Protein AF-A0A7W8YBN1-F1 (afdb_monomer_lite)

Sequence (146 aa):
METLLWVLVPLLILTLLFFWLQSVRKKNATQMAAAITPERAREASAALTAKQHQEVYKQIAMGQLIPAAQAYHNATKASYKDSIIAVQALSKYPQEFRLEDQLGDFEESYEVPSDLSGLEGLPSNPLDPERRRHDGDSAPEDGSKA

Organism: NCBI:txid732241

Secondary structure (DSSP, 8-state):
-HHHHHHHHHHHHHHHHHHHHHHHHHHHHHHHHHT--HHHHHHHHHTS-HHHHHHHHHHHHTT-HHHHHHHHHHHH---HHHHHHHH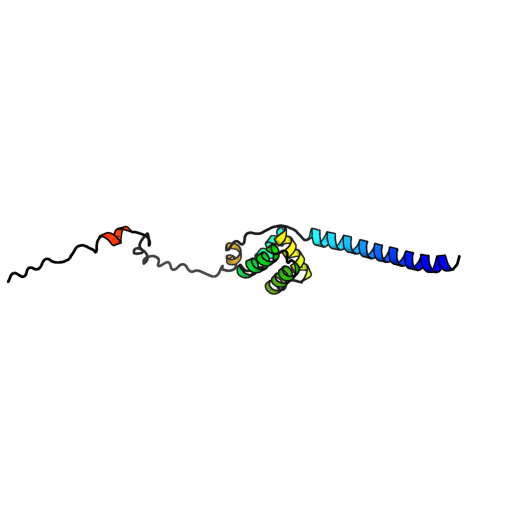HHHHHS-----THHHHTT--S-----S--TT-TTS-S-TT-GGGGGSTT--PPP-----

Radius of gyration: 34.13 Å; chains: 1; bounding box: 103×42×93 Å

Foldseek 3Di:
DVVCCVVVVVVVVVVVVVVVVVVVVVVVVVVLVVLLDLVLLVVLLLLADPVLLVVLVVCLVVVNLQVSLVSSCVSNVDDSSSSSSNSSSCSVHPDDRDVVSVCVVVPPDPPPPPPPVPCPPDPPDPPDPVVVPPPPDDDDDDDDDD

Structure (mmCIF, N/CA/C/O backbone):
data_AF-A0A7W8YBN1-F1
#
_entry.id   AF-A0A7W8YBN1-F1
#
loop_
_atom_site.group_PDB
_atom_site.id
_atom_site.type_symbol
_atom_site.label_atom_id
_atom_site.label_alt_id
_atom_site.label_comp_id
_atom_site.label_asym_id
_atom_site.label_entity_id
_atom_site.label_seq_id
_atom_site.pdbx_PDB_ins_code
_atom_site.Cartn_x
_atom_site.Cartn_y
_atom_site.Cartn_z
_atom_site.occupancy
_atom_site.B_iso_or_equiv
_atom_site.auth_seq_id
_atom_site.auth_comp_id
_atom_site.auth_asym_id
_atom_site.auth_atom_id
_atom_site.pdbx_PDB_model_num
ATOM 1 N N . MET A 1 1 ? 26.011 2.426 -48.750 1.00 61.94 1 MET A N 1
ATOM 2 C CA . MET A 1 1 ? 26.614 2.750 -47.436 1.00 61.94 1 MET A CA 1
ATOM 3 C C . MET A 1 1 ? 25.772 3.771 -46.663 1.00 61.94 1 MET A C 1
ATOM 5 O O . MET A 1 1 ? 25.617 3.602 -45.465 1.00 61.94 1 MET A O 1
ATOM 9 N N . GLU A 1 2 ? 25.162 4.764 -47.322 1.00 73.19 2 GLU A N 1
ATOM 10 C CA . GLU A 1 2 ? 24.363 5.826 -46.671 1.00 73.19 2 GLU A CA 1
ATOM 11 C C . GLU A 1 2 ? 23.037 5.375 -46.029 1.00 73.19 2 GLU A C 1
ATOM 13 O O . GLU A 1 2 ? 22.702 5.797 -44.925 1.00 73.19 2 GLU A O 1
ATOM 18 N N . THR A 1 3 ? 22.295 4.472 -46.678 1.00 83.50 3 THR A N 1
ATOM 19 C CA . THR A 1 3 ? 21.002 3.974 -46.168 1.00 83.50 3 THR A CA 1
ATOM 20 C C . THR A 1 3 ? 21.151 3.113 -44.919 1.00 83.50 3 THR A C 1
ATOM 22 O O . THR A 1 3 ? 20.282 3.121 -44.051 1.00 83.50 3 THR A O 1
ATOM 25 N N . LEU A 1 4 ? 22.280 2.409 -44.792 1.00 78.88 4 LEU A N 1
ATOM 26 C CA . LEU A 1 4 ? 22.586 1.614 -43.609 1.00 78.88 4 LEU A CA 1
ATOM 27 C C . LEU A 1 4 ? 22.765 2.522 -42.384 1.00 78.88 4 LEU A C 1
ATOM 29 O O . LEU A 1 4 ? 22.261 2.206 -41.315 1.00 78.88 4 LEU A O 1
ATOM 33 N N . LEU A 1 5 ? 23.416 3.678 -42.550 1.00 82.56 5 LEU A N 1
ATOM 34 C CA . LEU A 1 5 ? 23.687 4.624 -41.466 1.00 82.56 5 LEU A CA 1
ATOM 35 C C . LEU A 1 5 ? 22.398 5.297 -40.966 1.00 82.56 5 LEU A C 1
ATOM 37 O O . LEU A 1 5 ? 22.168 5.360 -39.760 1.00 82.56 5 LEU A O 1
ATOM 41 N N . TRP A 1 6 ? 21.511 5.706 -41.877 1.00 86.75 6 TRP A N 1
ATOM 42 C CA . TRP A 1 6 ? 20.220 6.316 -41.532 1.00 86.75 6 TRP A CA 1
ATOM 43 C C . TRP A 1 6 ? 19.257 5.385 -40.789 1.00 86.75 6 TRP A C 1
ATOM 45 O O . TRP A 1 6 ? 18.399 5.877 -40.065 1.00 86.75 6 TRP A O 1
ATOM 55 N N . VAL A 1 7 ? 19.395 4.064 -40.931 1.00 87.75 7 VAL A N 1
ATOM 56 C CA . VAL A 1 7 ? 18.596 3.079 -40.179 1.00 87.75 7 VAL A CA 1
ATOM 57 C C . VAL A 1 7 ? 19.310 2.648 -38.896 1.00 87.75 7 VAL A C 1
ATOM 59 O O . VAL A 1 7 ? 18.670 2.487 -37.856 1.00 87.75 7 VAL A O 1
ATOM 62 N N . LEU A 1 8 ? 20.639 2.510 -38.930 1.00 88.00 8 LEU A N 1
ATOM 63 C CA . LEU A 1 8 ? 21.426 2.075 -37.777 1.00 88.00 8 LEU A CA 1
ATOM 64 C C . LEU A 1 8 ? 21.418 3.117 -36.650 1.00 88.00 8 LEU A C 1
ATOM 66 O O . LEU A 1 8 ? 21.287 2.751 -35.487 1.00 88.00 8 LEU A O 1
ATOM 70 N N . VAL A 1 9 ? 21.513 4.409 -36.979 1.00 90.06 9 VAL A N 1
ATOM 71 C CA . VAL A 1 9 ? 21.522 5.501 -35.990 1.00 90.06 9 VAL A CA 1
ATOM 72 C C . VAL A 1 9 ? 20.230 5.566 -35.159 1.00 90.06 9 VAL A C 1
ATOM 74 O O . VAL A 1 9 ? 20.330 5.504 -33.933 1.00 90.06 9 VAL A O 1
ATOM 77 N N . PRO A 1 10 ? 19.014 5.631 -35.739 1.00 90.62 10 PRO A N 1
ATOM 78 C CA . PRO A 1 10 ? 17.788 5.654 -34.944 1.00 90.62 10 PRO A CA 1
ATOM 79 C C . PRO A 1 10 ? 17.557 4.342 -34.189 1.00 90.62 10 PRO A C 1
ATOM 81 O O . PRO A 1 10 ? 17.060 4.379 -33.065 1.00 90.62 10 PRO A O 1
ATOM 84 N N . LEU A 1 11 ? 17.966 3.193 -34.744 1.00 90.50 11 LEU A N 1
ATOM 85 C CA . LEU A 1 11 ? 17.895 1.904 -34.050 1.00 90.50 11 LEU A CA 1
ATOM 86 C C . LEU A 1 11 ? 18.792 1.888 -32.798 1.00 90.50 11 LEU A C 1
ATOM 88 O O . LEU A 1 11 ? 18.389 1.417 -31.732 1.00 90.50 11 LEU A O 1
ATOM 92 N N . LEU A 1 12 ? 19.997 2.446 -32.901 1.00 91.00 12 LEU A N 1
ATOM 93 C CA . LEU A 1 12 ? 20.942 2.544 -31.790 1.00 91.00 12 LEU A CA 1
ATOM 94 C C . LEU A 1 12 ? 20.422 3.520 -30.719 1.00 91.00 12 LEU A C 1
ATOM 96 O O . LEU A 1 12 ? 20.442 3.207 -29.531 1.00 91.00 12 LEU A O 1
ATOM 100 N N . ILE A 1 13 ? 19.846 4.653 -31.129 1.00 90.75 13 ILE A N 1
ATOM 101 C CA . ILE A 1 13 ? 19.214 5.609 -30.207 1.00 90.75 13 ILE A CA 1
ATOM 102 C C . ILE A 1 13 ? 18.023 4.964 -29.482 1.00 90.75 13 ILE A C 1
ATOM 104 O O . ILE A 1 13 ? 17.915 5.089 -28.265 1.00 90.75 13 ILE A O 1
ATOM 108 N N . LEU A 1 14 ? 17.159 4.231 -30.191 1.00 90.31 14 LEU A N 1
ATOM 109 C CA . LEU A 1 14 ? 16.007 3.540 -29.602 1.00 90.31 14 LEU A CA 1
ATOM 110 C C . LEU A 1 14 ? 16.422 2.484 -28.577 1.00 90.31 14 LEU A C 1
ATOM 112 O O . LEU A 1 14 ? 15.827 2.407 -27.503 1.00 90.31 14 LEU A O 1
ATOM 116 N N . THR A 1 15 ? 17.447 1.686 -28.878 1.00 89.38 15 THR A N 1
ATOM 117 C CA . THR A 1 15 ? 17.931 0.655 -27.947 1.00 89.38 15 THR A CA 1
ATOM 118 C C . THR A 1 15 ? 18.596 1.269 -26.716 1.00 89.38 15 THR A C 1
ATOM 120 O O . THR A 1 15 ? 18.323 0.816 -25.603 1.00 89.38 15 THR A O 1
ATOM 123 N N . LEU A 1 16 ? 19.374 2.347 -26.873 1.00 87.19 16 LEU A N 1
ATOM 124 C CA . LEU A 1 16 ? 19.919 3.117 -25.749 1.00 87.19 16 LEU A CA 1
ATOM 125 C C . LEU A 1 16 ? 18.812 3.723 -24.880 1.00 87.19 16 LEU A C 1
ATOM 127 O O . LEU A 1 16 ? 18.858 3.598 -23.656 1.00 87.19 16 LEU A O 1
ATOM 131 N N . LEU A 1 17 ? 17.795 4.329 -25.496 1.00 85.88 17 LEU A N 1
ATOM 132 C CA . LEU A 1 17 ? 16.667 4.927 -24.782 1.00 85.88 17 LEU A CA 1
ATOM 133 C C . LEU A 1 17 ? 15.876 3.863 -24.007 1.00 85.88 17 LEU A C 1
ATOM 135 O O . LEU A 1 17 ? 15.543 4.048 -22.835 1.00 85.88 17 LEU A O 1
ATOM 139 N N . PHE A 1 18 ? 15.621 2.719 -24.644 1.00 85.19 18 PHE A N 1
ATOM 140 C CA . PHE A 1 18 ? 14.924 1.592 -24.037 1.00 85.19 18 PHE A CA 1
ATOM 141 C C . PHE A 1 18 ? 15.714 1.004 -22.863 1.00 85.19 18 PHE A C 1
ATOM 143 O O . PHE A 1 18 ? 15.148 0.748 -21.797 1.00 85.19 18 PHE A O 1
ATOM 150 N N . PHE A 1 19 ? 17.030 0.844 -23.022 1.00 84.38 19 PHE A N 1
ATOM 151 C CA . PHE A 1 19 ? 17.914 0.351 -21.969 1.00 84.38 19 PHE A CA 1
ATOM 152 C C . PHE A 1 19 ? 17.996 1.326 -20.787 1.00 84.38 19 PHE A C 1
ATOM 154 O O . PHE A 1 19 ? 17.964 0.904 -19.628 1.00 84.38 19 PHE A O 1
ATOM 161 N N . TRP A 1 20 ? 18.016 2.634 -21.057 1.00 79.12 20 TRP A N 1
ATOM 162 C CA . TRP A 1 20 ? 17.993 3.661 -20.019 1.00 79.12 20 TRP A CA 1
ATOM 163 C C . TRP A 1 20 ? 16.673 3.640 -19.230 1.00 79.12 20 TRP A C 1
ATOM 165 O O . TRP A 1 20 ? 16.699 3.569 -17.999 1.00 79.12 20 TRP A O 1
ATOM 175 N N . LEU A 1 21 ? 15.522 3.557 -19.911 1.00 75.19 21 LEU A N 1
ATOM 176 C CA . LEU A 1 21 ? 14.208 3.392 -19.270 1.00 75.19 21 LEU A CA 1
ATOM 177 C C . LEU A 1 21 ? 14.128 2.116 -18.416 1.00 75.19 21 LEU A C 1
ATOM 179 O O . LEU A 1 21 ? 13.642 2.150 -17.284 1.00 75.19 21 LEU A O 1
ATOM 183 N N . GLN A 1 22 ? 14.613 0.987 -18.938 1.00 70.25 22 GLN A N 1
ATOM 184 C CA . GLN A 1 22 ? 14.668 -0.289 -18.215 1.00 70.25 22 GLN A CA 1
ATOM 185 C C . GLN A 1 22 ? 15.511 -0.178 -16.936 1.00 70.25 22 GLN A C 1
ATOM 187 O O . GLN A 1 22 ? 15.118 -0.686 -15.883 1.00 70.25 22 GLN A O 1
ATOM 192 N N . SER A 1 23 ? 16.645 0.519 -17.006 1.00 64.25 23 SER A N 1
ATOM 193 C CA . SER A 1 23 ? 17.562 0.689 -15.877 1.00 64.25 23 SER A CA 1
ATOM 194 C C . SER A 1 23 ? 16.974 1.577 -14.770 1.00 64.25 23 SER A C 1
ATOM 196 O O . SER A 1 23 ? 17.089 1.253 -13.586 1.00 64.25 23 SER A O 1
ATOM 198 N N . VAL A 1 24 ? 16.250 2.643 -15.130 1.00 64.00 24 VAL A N 1
ATOM 199 C CA . VAL A 1 24 ? 15.542 3.505 -14.162 1.00 64.00 24 VAL A CA 1
ATOM 200 C C . VAL A 1 24 ? 14.399 2.750 -13.471 1.00 64.00 24 VAL A C 1
ATOM 202 O O . VAL A 1 24 ? 14.236 2.845 -12.253 1.00 64.00 24 VAL A O 1
ATOM 205 N N . ARG A 1 25 ? 13.638 1.933 -14.214 1.00 60.44 25 ARG A N 1
ATOM 206 C CA . ARG A 1 25 ? 12.534 1.135 -13.650 1.00 60.44 25 ARG A CA 1
ATOM 207 C C . ARG A 1 25 ? 13.012 0.121 -12.613 1.00 60.44 25 ARG A C 1
ATOM 209 O O . ARG A 1 25 ? 12.356 -0.025 -11.586 1.00 60.44 25 ARG A O 1
ATOM 216 N N . LYS A 1 26 ? 14.153 -0.539 -12.845 1.00 56.81 26 LYS A N 1
ATOM 217 C CA . LYS A 1 26 ? 14.720 -1.508 -11.893 1.00 56.81 26 LYS A CA 1
ATOM 218 C C . LYS A 1 26 ? 15.065 -0.849 -10.559 1.00 56.81 26 LYS A C 1
ATOM 220 O O . LYS A 1 26 ? 14.641 -1.346 -9.528 1.00 56.81 26 LYS A O 1
ATOM 225 N N . LYS A 1 27 ? 15.738 0.306 -10.572 1.00 55.66 27 LYS A N 1
ATOM 226 C CA . LYS A 1 27 ? 16.123 1.023 -9.341 1.00 55.66 27 LYS A CA 1
ATOM 227 C C . LYS A 1 27 ? 14.914 1.488 -8.523 1.00 55.66 27 LYS A C 1
ATOM 229 O O . LYS A 1 27 ? 14.929 1.379 -7.301 1.00 55.66 27 LYS A O 1
ATOM 234 N N . ASN A 1 28 ? 13.858 1.964 -9.184 1.00 58.09 28 ASN A N 1
ATOM 235 C CA . ASN A 1 28 ? 12.633 2.371 -8.492 1.00 58.09 28 ASN A CA 1
ATOM 236 C C . ASN A 1 28 ? 11.853 1.170 -7.950 1.00 58.09 28 ASN A C 1
ATOM 238 O O . ASN A 1 28 ? 11.369 1.228 -6.825 1.00 58.09 28 ASN A O 1
ATOM 242 N N . ALA A 1 29 ? 11.773 0.069 -8.702 1.00 58.53 29 ALA A N 1
ATOM 243 C CA . ALA A 1 29 ? 11.115 -1.150 -8.240 1.00 58.53 29 ALA A CA 1
ATOM 244 C C . ALA A 1 29 ? 11.800 -1.736 -6.996 1.00 58.53 29 ALA A C 1
ATOM 246 O O . ALA A 1 29 ? 11.109 -2.141 -6.066 1.00 58.53 29 ALA A O 1
ATOM 247 N N . THR A 1 30 ? 13.138 -1.720 -6.932 1.00 60.75 30 THR A N 1
ATOM 248 C CA . THR A 1 30 ? 13.872 -2.193 -5.748 1.00 60.75 30 THR A CA 1
ATOM 249 C C . THR A 1 30 ? 13.624 -1.310 -4.529 1.00 60.75 30 THR A C 1
ATOM 251 O O . THR A 1 30 ? 13.467 -1.833 -3.433 1.00 60.75 30 THR A O 1
ATOM 254 N N . GLN A 1 31 ? 13.535 0.013 -4.703 1.00 59.19 31 GLN A N 1
ATOM 255 C CA . GLN A 1 31 ? 13.218 0.929 -3.601 1.00 59.19 31 GLN A CA 1
ATOM 256 C C . GLN A 1 31 ? 11.780 0.762 -3.101 1.00 59.19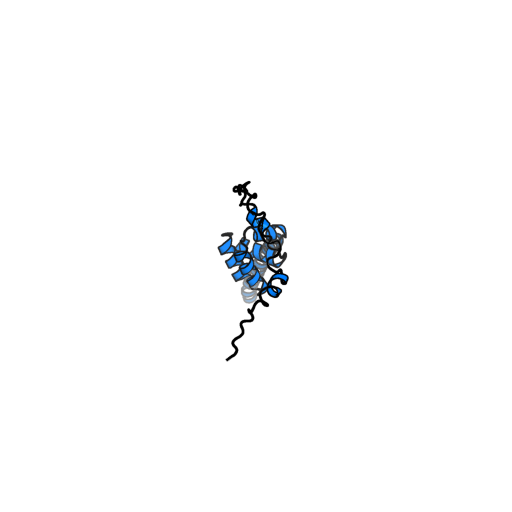 31 GLN A C 1
ATOM 258 O O . GLN A 1 31 ? 11.554 0.748 -1.895 1.00 59.19 31 GLN A O 1
ATOM 263 N N . MET A 1 32 ? 10.815 0.567 -4.007 1.00 56.53 32 MET A N 1
ATOM 264 C CA . MET A 1 32 ? 9.435 0.284 -3.605 1.00 56.53 32 MET A CA 1
ATOM 265 C C . MET A 1 32 ? 9.323 -1.078 -2.917 1.00 56.53 32 MET A C 1
ATOM 267 O O . MET A 1 32 ? 8.667 -1.166 -1.891 1.00 56.53 32 MET A O 1
ATOM 271 N N . ALA A 1 33 ? 10.018 -2.110 -3.407 1.00 60.22 33 ALA A N 1
ATOM 272 C CA . ALA A 1 33 ? 10.045 -3.428 -2.775 1.00 60.22 33 ALA A CA 1
ATOM 273 C C . ALA A 1 33 ? 10.746 -3.425 -1.406 1.00 60.22 33 ALA A C 1
ATOM 275 O O . ALA A 1 33 ? 10.315 -4.136 -0.502 1.00 60.22 33 ALA A O 1
ATOM 276 N N . ALA A 1 34 ? 11.793 -2.612 -1.237 1.00 63.09 34 ALA A N 1
ATOM 277 C CA . ALA A 1 34 ? 12.483 -2.437 0.040 1.00 63.09 34 ALA A CA 1
ATOM 278 C C . ALA A 1 34 ? 11.619 -1.713 1.086 1.00 63.09 34 ALA A C 1
ATOM 280 O O . ALA A 1 34 ? 11.798 -1.936 2.279 1.00 63.09 34 ALA A O 1
ATOM 281 N N . ALA A 1 35 ? 10.665 -0.884 0.653 1.00 68.38 35 ALA A N 1
ATOM 282 C CA . ALA A 1 35 ? 9.721 -0.205 1.538 1.00 68.38 35 ALA A CA 1
ATOM 283 C C . ALA A 1 35 ? 8.562 -1.107 2.015 1.00 68.38 35 ALA A C 1
ATOM 285 O O . ALA A 1 35 ? 7.812 -0.714 2.905 1.00 68.38 35 ALA A O 1
ATOM 286 N N . ILE A 1 36 ? 8.409 -2.314 1.453 1.00 75.56 36 ILE A N 1
ATOM 287 C CA . ILE A 1 36 ? 7.404 -3.305 1.872 1.00 75.56 36 ILE A CA 1
ATOM 288 C C . ILE A 1 36 ? 7.968 -4.087 3.061 1.00 75.56 36 ILE A C 1
ATOM 290 O O . ILE A 1 36 ? 8.482 -5.200 2.914 1.00 75.56 36 ILE A O 1
ATOM 294 N N . THR A 1 37 ? 7.901 -3.483 4.243 1.00 80.12 37 THR A N 1
ATOM 295 C CA . THR A 1 37 ? 8.381 -4.074 5.497 1.00 80.12 37 THR A CA 1
ATOM 296 C C . THR A 1 37 ? 7.211 -4.452 6.413 1.00 80.12 37 THR A C 1
ATOM 298 O O . THR A 1 37 ? 6.121 -3.889 6.283 1.00 80.12 37 THR A O 1
ATOM 301 N N . PRO A 1 38 ? 7.405 -5.396 7.354 1.00 78.88 38 PRO A N 1
ATOM 302 C CA . PRO A 1 38 ? 6.381 -5.731 8.343 1.00 78.88 38 PRO A CA 1
ATOM 303 C C . PRO A 1 38 ? 6.013 -4.539 9.238 1.00 78.88 38 PRO A C 1
ATOM 305 O O . PRO A 1 38 ? 4.843 -4.375 9.563 1.00 78.88 38 PRO A O 1
ATOM 308 N N . GLU A 1 39 ? 6.966 -3.661 9.572 1.00 80.31 39 GLU A N 1
ATOM 309 C CA . GLU A 1 39 ? 6.665 -2.443 10.345 1.00 80.31 39 GLU A CA 1
ATOM 310 C C . GLU A 1 39 ? 5.738 -1.500 9.576 1.00 80.31 39 GLU A C 1
ATOM 312 O O . GLU A 1 39 ? 4.775 -0.987 10.135 1.00 80.31 39 GLU A O 1
ATOM 317 N N . ARG A 1 40 ? 5.929 -1.365 8.257 1.00 82.88 40 ARG A N 1
ATOM 318 C CA . ARG A 1 40 ? 5.000 -0.597 7.420 1.00 82.88 40 ARG A CA 1
ATOM 319 C C . ARG A 1 40 ? 3.605 -1.202 7.362 1.00 82.88 40 ARG A C 1
ATOM 321 O O . ARG A 1 40 ? 2.645 -0.451 7.243 1.00 82.88 40 ARG A O 1
ATOM 328 N N . ALA A 1 41 ? 3.475 -2.524 7.450 1.00 84.44 41 ALA A N 1
ATOM 329 C CA . ALA A 1 41 ? 2.166 -3.163 7.537 1.00 84.44 41 ALA A CA 1
ATOM 330 C C . ALA A 1 41 ? 1.467 -2.839 8.869 1.00 84.44 41 ALA A C 1
ATOM 332 O O . ALA A 1 41 ? 0.272 -2.566 8.857 1.00 84.44 41 ALA A O 1
ATOM 333 N N . ARG A 1 42 ? 2.209 -2.800 9.984 1.00 82.38 42 ARG A N 1
ATOM 334 C CA . ARG A 1 42 ? 1.681 -2.430 11.310 1.00 82.38 42 ARG A CA 1
ATOM 335 C C . ARG A 1 42 ? 1.282 -0.962 11.402 1.00 82.38 42 ARG A C 1
ATOM 337 O O . ARG A 1 42 ? 0.183 -0.653 11.844 1.00 82.38 42 ARG A O 1
ATOM 344 N N . GLU A 1 43 ? 2.146 -0.058 10.943 1.00 83.56 43 GLU A N 1
ATOM 345 C CA . GLU A 1 43 ? 1.829 1.374 10.866 1.00 83.56 43 GLU A CA 1
ATOM 346 C C . GLU A 1 43 ? 0.580 1.608 10.005 1.00 83.56 43 GLU A C 1
ATOM 348 O O . GLU A 1 43 ? -0.300 2.391 10.360 1.00 83.56 43 GLU A O 1
ATOM 353 N N . ALA A 1 44 ? 0.475 0.884 8.886 1.00 84.06 44 ALA A N 1
ATOM 354 C CA . ALA A 1 44 ? -0.670 0.979 7.997 1.00 84.06 44 ALA A CA 1
ATOM 355 C C . ALA A 1 44 ? -1.957 0.410 8.604 1.00 84.06 44 ALA A C 1
ATOM 357 O O . ALA A 1 44 ? -3.021 0.989 8.394 1.00 84.06 44 ALA A O 1
ATOM 358 N N . SER A 1 45 ? -1.893 -0.700 9.346 1.00 83.50 45 SER A N 1
ATOM 359 C CA . SER A 1 45 ? -3.069 -1.248 10.029 1.00 83.50 45 SER A CA 1
ATOM 360 C C . SER A 1 45 ? -3.527 -0.349 11.176 1.00 83.50 45 SER A C 1
ATOM 362 O O . SER A 1 45 ? -4.727 -0.153 11.327 1.00 83.50 45 SER A O 1
ATOM 364 N N . ALA A 1 46 ? -2.593 0.248 11.925 1.00 84.19 46 ALA A N 1
ATOM 365 C CA . ALA A 1 46 ? -2.892 1.175 13.018 1.00 84.19 46 ALA A CA 1
ATOM 366 C C . ALA A 1 46 ? -3.554 2.476 12.528 1.00 84.19 46 ALA A C 1
ATOM 368 O O . ALA A 1 46 ? -4.407 3.040 13.205 1.00 84.19 46 ALA A O 1
ATOM 369 N N . ALA A 1 47 ? -3.211 2.936 11.321 1.00 83.38 47 ALA A N 1
ATOM 370 C CA . ALA A 1 47 ? -3.830 4.113 10.711 1.00 83.38 47 ALA A CA 1
ATOM 371 C C . ALA A 1 47 ? -5.279 3.882 10.226 1.00 83.38 47 ALA A C 1
ATOM 373 O O . ALA A 1 47 ? -5.934 4.826 9.778 1.00 83.38 47 ALA A O 1
ATOM 374 N N . LEU A 1 48 ? -5.781 2.642 10.261 1.00 83.81 48 LEU A N 1
ATOM 375 C CA . LEU A 1 48 ? -7.111 2.275 9.780 1.00 83.81 48 LEU A CA 1
ATOM 376 C C . LEU A 1 48 ? -8.050 1.958 10.948 1.00 83.81 48 LEU A C 1
ATOM 378 O O . LEU A 1 48 ? -7.715 1.223 11.869 1.00 83.81 48 LEU A O 1
ATOM 382 N N . THR A 1 49 ? -9.292 2.428 10.862 1.00 85.50 49 THR A N 1
ATOM 383 C CA . THR A 1 49 ? -10.375 1.970 11.752 1.00 85.50 49 THR A CA 1
ATOM 384 C C . THR A 1 49 ? -10.856 0.566 11.364 1.00 85.50 49 THR A C 1
ATOM 386 O O . THR A 1 49 ? -10.714 0.163 10.209 1.00 85.50 49 THR A O 1
ATOM 389 N N . ALA A 1 50 ? -11.527 -0.155 12.271 1.00 82.00 50 ALA A N 1
ATOM 390 C CA . ALA A 1 50 ? -12.045 -1.512 12.025 1.00 82.00 50 ALA A CA 1
ATOM 391 C C . ALA A 1 50 ? -12.830 -1.653 10.701 1.00 82.00 50 ALA A C 1
ATOM 393 O O . ALA A 1 50 ? -12.619 -2.584 9.920 1.00 82.00 50 ALA A O 1
ATOM 394 N N . LYS A 1 51 ? -13.705 -0.683 10.403 1.00 84.62 51 LYS A N 1
ATOM 395 C CA . LYS A 1 51 ? -14.511 -0.667 9.172 1.00 84.62 51 LYS A CA 1
ATOM 396 C C . LYS A 1 51 ? -13.657 -0.443 7.920 1.00 84.62 51 LYS A C 1
ATOM 398 O O . LYS A 1 51 ? -13.906 -1.057 6.885 1.00 84.62 51 LYS A O 1
ATOM 403 N N . GLN A 1 52 ? -12.655 0.431 8.003 1.00 87.00 52 GLN A N 1
ATOM 404 C CA . GLN A 1 52 ? -11.733 0.697 6.896 1.00 87.00 52 GLN A CA 1
ATOM 405 C C . GLN A 1 52 ? -10.792 -0.490 6.666 1.00 87.00 52 GLN A C 1
ATOM 407 O O . GLN A 1 52 ? -10.537 -0.850 5.520 1.00 87.00 52 GLN A O 1
ATOM 412 N N . HIS A 1 53 ? -10.346 -1.138 7.742 1.00 86.44 53 HIS A N 1
ATOM 413 C CA . HIS A 1 53 ? -9.539 -2.350 7.694 1.00 86.44 53 HIS A CA 1
ATOM 414 C C . HIS A 1 53 ? -10.274 -3.465 6.941 1.00 86.44 53 HIS A C 1
ATOM 416 O O . HIS A 1 53 ? -9.721 -4.057 6.016 1.00 86.44 53 HIS A O 1
ATOM 422 N N . GLN A 1 54 ? -11.555 -3.690 7.256 1.00 88.38 54 GLN A N 1
ATOM 423 C CA . GLN A 1 54 ? -12.383 -4.680 6.565 1.00 88.38 54 GLN A CA 1
ATOM 424 C C . GLN A 1 54 ? -12.532 -4.381 5.066 1.00 88.38 54 GLN A C 1
ATOM 426 O O . GLN A 1 54 ? -12.401 -5.288 4.243 1.00 88.38 54 GLN A O 1
ATOM 431 N N . GLU A 1 55 ? -12.789 -3.124 4.698 1.0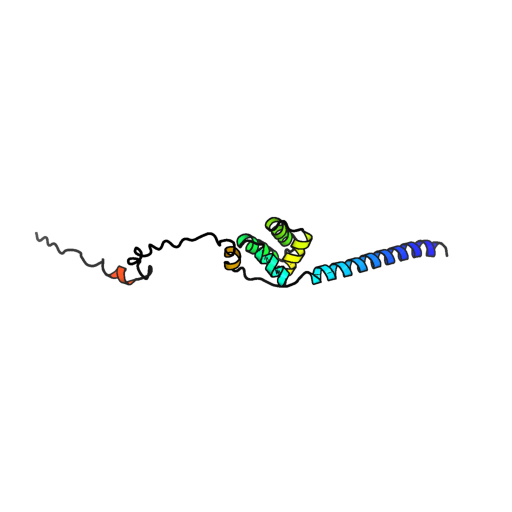0 89.50 55 GLU A N 1
ATOM 432 C CA . GLU A 1 55 ? -12.962 -2.735 3.294 1.00 89.50 55 GLU A CA 1
ATOM 433 C C . GLU A 1 55 ? -11.663 -2.900 2.492 1.00 89.50 55 GLU A C 1
ATOM 435 O O . GLU A 1 55 ? -11.674 -3.474 1.403 1.00 89.50 55 GLU A O 1
ATOM 440 N N . VAL A 1 56 ? -10.525 -2.473 3.049 1.00 88.06 56 VAL A N 1
ATOM 441 C CA . VAL A 1 56 ? -9.211 -2.636 2.408 1.00 88.06 56 VAL A CA 1
ATOM 442 C C . VAL A 1 56 ? -8.874 -4.122 2.241 1.00 88.06 56 VAL A C 1
ATOM 444 O O . VAL A 1 56 ? -8.517 -4.545 1.140 1.00 88.06 56 VAL A O 1
ATOM 447 N N . TYR A 1 57 ? -9.058 -4.945 3.279 1.00 89.62 57 TYR A N 1
ATOM 448 C CA . TYR A 1 57 ? -8.780 -6.384 3.202 1.00 89.62 57 TYR A CA 1
ATOM 449 C C . TYR A 1 57 ? -9.702 -7.128 2.241 1.00 89.62 57 TYR A C 1
ATOM 451 O O . TYR A 1 57 ? -9.245 -8.025 1.532 1.00 89.62 57 TYR A O 1
ATOM 459 N N . LYS A 1 58 ? -10.977 -6.739 2.152 1.00 91.56 58 LYS A N 1
ATOM 460 C CA . LYS A 1 58 ? -11.909 -7.295 1.167 1.00 91.56 58 LYS A CA 1
ATOM 461 C C . LYS A 1 58 ? -11.384 -7.104 -0.256 1.00 91.56 58 LYS A C 1
ATOM 463 O O . LYS A 1 58 ? -11.403 -8.042 -1.049 1.00 91.56 58 LYS A O 1
ATOM 468 N N . GLN A 1 59 ? -10.880 -5.914 -0.573 1.00 90.88 59 GLN A N 1
ATOM 469 C CA . GLN A 1 59 ? -10.352 -5.618 -1.904 1.00 90.88 59 GLN A CA 1
ATOM 470 C C . GLN A 1 59 ? -9.002 -6.300 -2.171 1.00 90.88 59 GLN A C 1
ATOM 472 O O . GLN A 1 59 ? -8.775 -6.792 -3.279 1.00 90.88 59 GLN A O 1
ATOM 477 N N . ILE A 1 60 ? -8.143 -6.417 -1.150 1.00 89.56 60 ILE A N 1
ATOM 478 C CA . ILE A 1 60 ? -6.901 -7.204 -1.224 1.00 89.56 60 ILE A CA 1
ATOM 479 C C . ILE A 1 60 ? -7.211 -8.680 -1.509 1.00 89.56 60 ILE A C 1
ATOM 481 O O . ILE A 1 60 ? -6.598 -9.265 -2.399 1.00 89.56 60 ILE A O 1
ATOM 485 N N . ALA A 1 61 ? -8.195 -9.269 -0.823 1.00 88.38 61 ALA A N 1
ATOM 486 C CA . ALA A 1 61 ? -8.607 -10.659 -1.028 1.00 88.38 61 ALA A CA 1
ATOM 487 C C . ALA A 1 61 ? -9.158 -10.914 -2.444 1.00 88.38 61 ALA A C 1
ATOM 489 O O . ALA A 1 61 ? -8.982 -11.998 -2.994 1.00 88.38 61 ALA A O 1
ATOM 490 N N . MET A 1 62 ? -9.773 -9.902 -3.064 1.00 90.38 62 MET A N 1
ATOM 491 C CA . MET A 1 62 ? -10.218 -9.938 -4.464 1.00 90.38 62 MET A CA 1
ATOM 492 C C . MET A 1 62 ? -9.077 -9.715 -5.476 1.00 90.38 62 MET A C 1
ATOM 494 O O . MET A 1 62 ? -9.323 -9.704 -6.682 1.00 90.38 62 MET A O 1
ATOM 498 N N . GLY A 1 63 ? -7.838 -9.502 -5.016 1.00 86.94 63 GLY A N 1
ATOM 499 C CA . GLY A 1 63 ? -6.674 -9.218 -5.861 1.00 86.94 63 GLY A CA 1
ATOM 500 C C . GLY A 1 63 ? -6.662 -7.807 -6.459 1.00 86.94 63 GLY A C 1
ATOM 501 O O . GLY A 1 63 ? -5.881 -7.521 -7.367 1.00 86.94 63 GLY A O 1
ATOM 502 N N . GLN A 1 64 ? -7.517 -6.905 -5.974 1.00 90.94 64 GLN A N 1
ATOM 503 C CA . GLN A 1 64 ? -7.696 -5.576 -6.547 1.00 90.94 64 GLN A CA 1
ATOM 504 C C . GLN A 1 64 ? -6.849 -4.530 -5.801 1.00 90.94 64 GLN A C 1
ATOM 506 O O . GLN A 1 64 ? -7.347 -3.749 -4.994 1.00 90.94 64 GLN A O 1
ATOM 511 N N . LEU A 1 65 ? -5.545 -4.485 -6.095 1.00 87.19 65 LEU A N 1
ATOM 512 C CA . LEU A 1 65 ? -4.596 -3.600 -5.393 1.00 87.19 65 LEU A CA 1
ATOM 513 C C . LEU A 1 65 ? -4.839 -2.099 -5.628 1.00 87.19 65 LEU A C 1
ATOM 515 O O . LEU A 1 65 ? -4.639 -1.295 -4.724 1.00 87.19 65 LEU A O 1
ATOM 519 N N . ILE A 1 66 ? -5.262 -1.712 -6.834 1.00 90.38 66 ILE A N 1
ATOM 520 C CA . ILE A 1 66 ? -5.524 -0.310 -7.199 1.00 90.38 66 ILE A CA 1
ATOM 521 C C . ILE A 1 66 ? -6.697 0.283 -6.401 1.00 90.38 66 ILE A C 1
ATOM 523 O O . ILE A 1 66 ? -6.506 1.331 -5.775 1.00 90.38 66 ILE A O 1
ATOM 527 N N . PRO A 1 67 ? -7.888 -0.345 -6.375 1.00 90.50 67 PRO A N 1
ATOM 528 C CA . PRO A 1 67 ? -8.986 0.187 -5.583 1.00 90.50 67 PRO A CA 1
ATOM 529 C C . PRO A 1 67 ? -8.716 0.033 -4.076 1.00 90.50 67 PRO A C 1
ATOM 531 O O . PRO A 1 67 ? -9.074 0.938 -3.323 1.00 90.50 67 PRO A O 1
ATOM 534 N N . ALA A 1 68 ? -7.971 -0.992 -3.632 1.00 89.94 68 ALA A N 1
ATOM 535 C CA . ALA A 1 68 ? -7.554 -1.107 -2.232 1.00 89.94 68 ALA A CA 1
ATOM 536 C C . ALA A 1 68 ? -6.653 0.069 -1.812 1.00 89.94 68 ALA A C 1
ATOM 538 O O . ALA A 1 68 ? -6.863 0.673 -0.760 1.00 89.94 68 ALA A O 1
ATOM 539 N N . ALA A 1 69 ? -5.689 0.452 -2.659 1.00 90.19 69 ALA A N 1
ATOM 540 C CA . ALA A 1 69 ? -4.838 1.621 -2.433 1.00 90.19 69 ALA A CA 1
ATOM 541 C C . ALA A 1 69 ? -5.642 2.926 -2.435 1.00 90.19 69 ALA A C 1
ATOM 543 O O . ALA A 1 69 ? -5.346 3.834 -1.663 1.00 90.19 69 ALA A O 1
ATOM 544 N N . GLN A 1 70 ? -6.688 3.023 -3.257 1.00 91.50 70 GLN A N 1
ATOM 545 C CA . GLN A 1 70 ? -7.592 4.171 -3.250 1.00 91.50 70 GLN A CA 1
ATOM 546 C C . GLN A 1 70 ? -8.434 4.233 -1.966 1.00 91.50 70 GLN A C 1
ATOM 548 O O . GLN A 1 70 ? -8.583 5.308 -1.387 1.00 91.50 70 GLN A O 1
ATOM 553 N N . ALA A 1 71 ? -8.950 3.098 -1.489 1.00 89.25 71 ALA A N 1
ATOM 554 C CA . ALA A 1 71 ? -9.677 3.015 -0.226 1.00 89.25 71 ALA A CA 1
ATOM 555 C C . ALA A 1 71 ? -8.780 3.418 0.958 1.00 89.25 71 ALA A C 1
ATOM 557 O O . ALA A 1 71 ? -9.186 4.230 1.790 1.00 89.25 71 ALA A O 1
ATOM 558 N N . TYR A 1 72 ? -7.531 2.943 0.968 1.00 89.88 72 TYR A N 1
ATOM 559 C CA . TYR A 1 72 ? -6.520 3.315 1.958 1.00 89.88 72 TYR A CA 1
ATOM 560 C C . TYR A 1 72 ? -6.156 4.807 1.899 1.00 89.88 72 TYR A C 1
ATOM 562 O O . TYR A 1 72 ? -6.121 5.479 2.929 1.00 89.88 72 TYR A O 1
ATOM 570 N N . HIS A 1 73 ? -5.939 5.353 0.698 1.00 90.12 73 HIS A N 1
ATOM 571 C CA . HIS A 1 73 ? -5.686 6.781 0.482 1.00 90.12 73 HIS A CA 1
ATOM 572 C C . HIS A 1 73 ? -6.832 7.642 1.021 1.00 90.12 73 HIS A C 1
ATOM 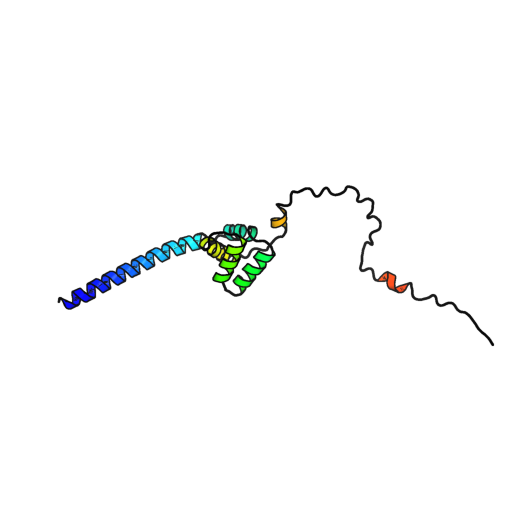574 O O . HIS A 1 73 ? -6.612 8.637 1.706 1.00 90.12 73 HIS A O 1
ATOM 580 N N . ASN A 1 74 ? -8.073 7.247 0.740 1.00 89.00 74 ASN A N 1
ATOM 581 C CA . ASN A 1 74 ? -9.247 7.982 1.191 1.00 89.00 74 ASN A CA 1
ATOM 582 C C . ASN A 1 74 ? -9.397 7.952 2.718 1.00 89.00 74 ASN A C 1
ATOM 584 O O . ASN A 1 74 ? -9.831 8.955 3.288 1.00 89.00 74 ASN A O 1
ATOM 588 N N . ALA A 1 75 ? -9.027 6.833 3.349 1.00 87.31 75 ALA A N 1
ATOM 589 C CA . ALA A 1 75 ? -9.068 6.634 4.794 1.00 87.31 75 ALA A CA 1
ATOM 590 C C . ALA A 1 75 ? -7.970 7.408 5.542 1.00 87.31 75 ALA A C 1
ATOM 592 O O . ALA A 1 75 ? -8.264 8.057 6.538 1.00 87.31 75 ALA A O 1
ATOM 593 N N . THR A 1 76 ? -6.730 7.372 5.046 1.00 86.50 76 THR A N 1
ATOM 594 C CA . THR A 1 76 ? -5.543 7.893 5.756 1.00 86.50 76 THR A CA 1
ATOM 595 C C . THR A 1 76 ? -5.051 9.246 5.246 1.00 86.50 76 THR A C 1
ATOM 597 O O . THR A 1 76 ? -4.202 9.871 5.872 1.00 86.50 76 THR A O 1
ATOM 600 N N . LYS A 1 77 ? -5.537 9.697 4.080 1.00 87.50 77 LYS A N 1
ATOM 601 C CA . LYS A 1 77 ? -5.046 10.879 3.343 1.00 87.50 77 LYS A CA 1
ATOM 602 C C . LYS A 1 77 ? -3.548 10.837 2.991 1.00 87.50 77 LYS A C 1
ATOM 604 O O . LYS A 1 77 ? -3.007 11.844 2.539 1.00 87.50 77 LYS A O 1
ATOM 609 N N . ALA A 1 78 ? -2.889 9.684 3.133 1.00 85.00 78 ALA A N 1
ATOM 610 C CA . ALA A 1 78 ? -1.494 9.475 2.747 1.00 85.00 78 ALA A CA 1
ATOM 611 C C . ALA A 1 78 ? -1.292 9.658 1.235 1.00 85.00 78 ALA A C 1
ATOM 613 O O . ALA A 1 78 ? -2.249 9.624 0.469 1.00 85.00 78 ALA A O 1
ATOM 614 N N . SER A 1 79 ? -0.060 9.810 0.746 1.00 86.81 79 SER A N 1
ATOM 615 C CA . SER A 1 79 ? 0.154 9.915 -0.703 1.00 86.81 79 SER A CA 1
ATOM 616 C C . SER A 1 79 ? -0.288 8.630 -1.431 1.00 86.81 79 SER A C 1
ATOM 618 O O . SER A 1 79 ? -0.246 7.530 -0.873 1.00 86.81 79 SER A O 1
ATOM 620 N N . TYR A 1 80 ? -0.709 8.732 -2.697 1.00 85.75 80 TYR A N 1
ATOM 621 C CA . TYR A 1 80 ? -1.166 7.555 -3.455 1.00 85.75 80 TYR A CA 1
ATOM 622 C C . TYR A 1 80 ? -0.057 6.498 -3.614 1.00 85.75 80 TYR A C 1
ATOM 624 O O . TYR A 1 80 ? -0.318 5.299 -3.562 1.00 85.75 80 TYR A O 1
ATOM 632 N N . LYS A 1 81 ? 1.205 6.938 -3.741 1.00 83.50 81 LYS A N 1
ATOM 633 C CA . LYS A 1 81 ? 2.372 6.042 -3.774 1.00 83.50 81 LYS A CA 1
ATOM 634 C C . LYS A 1 81 ? 2.549 5.300 -2.450 1.00 83.50 81 LYS A C 1
ATOM 636 O O . LYS A 1 81 ? 2.731 4.086 -2.475 1.00 83.50 81 LYS A O 1
ATOM 641 N N . ASP A 1 82 ? 2.448 6.005 -1.325 1.00 85.00 82 ASP A N 1
ATOM 642 C CA . ASP A 1 82 ? 2.548 5.390 0.004 1.00 85.00 82 ASP A CA 1
ATOM 643 C C . ASP A 1 82 ? 1.383 4.438 0.270 1.00 85.00 82 ASP A C 1
ATOM 645 O O . ASP A 1 82 ? 1.578 3.380 0.853 1.00 85.00 82 ASP A O 1
ATOM 649 N N . SER A 1 83 ? 0.196 4.759 -0.247 1.00 87.06 83 SER A N 1
ATOM 650 C CA . SER A 1 83 ? -0.991 3.906 -0.142 1.00 87.06 83 SER A CA 1
ATOM 651 C C . SER A 1 83 ? -0.804 2.572 -0.870 1.00 87.06 83 SER A C 1
ATOM 653 O O . SER A 1 83 ? -1.171 1.525 -0.348 1.00 87.06 83 SER A O 1
ATOM 655 N N . ILE A 1 84 ? -0.177 2.579 -2.053 1.00 87.81 84 ILE A N 1
ATOM 656 C CA . ILE A 1 84 ? 0.156 1.342 -2.778 1.00 87.81 84 ILE A CA 1
ATOM 657 C C . ILE A 1 84 ? 1.181 0.510 -1.999 1.00 87.81 84 ILE A C 1
ATOM 659 O O . ILE A 1 84 ? 1.030 -0.709 -1.909 1.00 87.81 84 ILE A O 1
ATOM 663 N N . ILE A 1 85 ? 2.209 1.151 -1.431 1.00 87.88 85 ILE A N 1
ATOM 664 C CA . ILE A 1 85 ? 3.233 0.464 -0.627 1.00 87.88 85 ILE A CA 1
ATOM 665 C C . ILE A 1 85 ? 2.597 -0.147 0.625 1.00 87.88 85 ILE A C 1
ATOM 667 O O . ILE A 1 85 ? 2.841 -1.315 0.916 1.00 87.88 85 ILE A O 1
ATOM 671 N N . ALA A 1 86 ? 1.746 0.607 1.323 1.00 86.25 86 ALA A N 1
ATOM 672 C CA . ALA A 1 86 ? 1.019 0.156 2.504 1.00 86.25 86 ALA A CA 1
ATOM 673 C C . ALA A 1 86 ? 0.117 -1.044 2.188 1.00 86.25 86 ALA A C 1
ATOM 675 O O . ALA A 1 86 ? 0.186 -2.061 2.869 1.00 86.25 86 ALA A O 1
ATOM 676 N N . VAL A 1 87 ? -0.660 -0.986 1.104 1.00 89.00 87 VAL A N 1
ATOM 677 C CA . VAL A 1 87 ? -1.525 -2.098 0.679 1.00 89.00 87 VAL A CA 1
ATOM 678 C C . VAL A 1 87 ? -0.718 -3.327 0.262 1.00 89.00 87 VAL A C 1
ATOM 680 O O . VAL A 1 87 ? -1.094 -4.448 0.603 1.00 89.00 87 VAL A O 1
ATOM 683 N N . GLN A 1 88 ? 0.417 -3.156 -0.424 1.00 87.81 88 GLN A N 1
ATOM 684 C CA . GLN A 1 88 ? 1.313 -4.282 -0.709 1.00 87.81 88 GLN A CA 1
ATOM 685 C C . GLN A 1 88 ? 1.931 -4.867 0.565 1.00 87.81 88 GLN A C 1
ATOM 687 O O . GLN A 1 88 ? 2.066 -6.087 0.663 1.00 87.81 88 GLN A O 1
ATOM 692 N N . ALA A 1 89 ? 2.273 -4.031 1.547 1.00 87.88 89 ALA A N 1
ATOM 693 C CA . ALA A 1 89 ? 2.767 -4.480 2.844 1.00 87.88 89 ALA A CA 1
ATOM 694 C C . ALA A 1 89 ? 1.695 -5.259 3.613 1.00 87.88 89 ALA A C 1
ATOM 696 O O . ALA A 1 89 ? 1.982 -6.364 4.061 1.00 87.88 89 ALA A O 1
ATOM 697 N N . LEU A 1 90 ? 0.455 -4.766 3.664 1.00 86.88 90 LEU A N 1
ATOM 698 C CA . LEU A 1 90 ? -0.691 -5.448 4.280 1.00 86.88 90 LEU A CA 1
ATOM 699 C C . LEU A 1 90 ? -1.042 -6.769 3.582 1.00 86.88 90 LEU A C 1
ATOM 701 O O . LEU A 1 90 ? -1.392 -7.749 4.238 1.00 86.88 90 LEU A O 1
ATOM 705 N N . SER A 1 91 ? -0.921 -6.815 2.251 1.00 87.00 91 SER A N 1
ATOM 706 C CA . SER A 1 91 ? -1.131 -8.038 1.471 1.00 87.00 91 SER A CA 1
ATOM 707 C C . SER A 1 91 ? -0.043 -9.083 1.720 1.00 87.00 91 SER A C 1
ATOM 709 O O . SER A 1 91 ? -0.333 -10.276 1.669 1.00 87.00 91 SER A O 1
ATOM 711 N N . LYS A 1 92 ? 1.205 -8.655 1.937 1.00 86.19 92 LYS A N 1
ATOM 712 C CA . LYS A 1 92 ? 2.348 -9.549 2.165 1.00 86.19 92 LYS A CA 1
ATOM 713 C C . LYS A 1 92 ? 2.475 -9.980 3.627 1.00 86.19 92 LYS A C 1
ATOM 715 O O . LYS A 1 92 ? 2.915 -11.096 3.891 1.00 86.19 92 LYS A O 1
ATOM 720 N N . TYR A 1 93 ? 2.089 -9.107 4.552 1.00 85.44 93 TYR A N 1
ATOM 721 C CA . TYR A 1 93 ? 2.143 -9.308 5.995 1.00 85.44 93 TYR A CA 1
ATOM 722 C C . TYR A 1 93 ? 0.762 -9.029 6.604 1.00 85.44 93 TYR A C 1
ATOM 724 O O . TYR A 1 93 ? 0.540 -7.930 7.121 1.00 85.44 93 TYR A O 1
ATOM 732 N N . PRO A 1 94 ? -0.169 -10.001 6.542 1.00 82.38 94 PRO A N 1
ATOM 733 C CA . PRO A 1 94 ? -1.494 -9.843 7.124 1.00 82.38 94 PRO A CA 1
ATOM 734 C C . PRO A 1 94 ? -1.416 -9.481 8.612 1.00 82.38 94 PRO A C 1
ATOM 736 O O . PRO A 1 94 ? -0.710 -10.155 9.360 1.00 82.38 94 PRO A O 1
ATOM 739 N N . GLN A 1 95 ? -2.114 -8.422 9.024 1.00 83.00 95 GLN A N 1
ATOM 740 C CA . GLN A 1 95 ? -2.228 -8.019 10.427 1.00 83.00 95 GLN A CA 1
ATOM 741 C C . GLN A 1 95 ? -3.618 -8.390 10.949 1.00 83.00 95 GLN A C 1
ATOM 743 O O . GLN A 1 95 ? -4.626 -8.180 10.270 1.00 83.00 95 GLN A O 1
ATOM 748 N N . GLU A 1 96 ? -3.676 -8.941 12.158 1.00 75.19 96 GLU A N 1
ATOM 749 C CA . GLU A 1 96 ? -4.939 -9.102 12.872 1.00 75.19 96 GLU A CA 1
ATOM 750 C C . GLU A 1 96 ? -5.321 -7.752 13.480 1.00 75.19 96 GLU A C 1
ATOM 752 O O . GLU A 1 96 ? -4.529 -7.149 14.201 1.00 75.19 96 GLU A O 1
ATOM 757 N N . PHE A 1 97 ? -6.521 -7.259 13.173 1.00 66.06 97 PHE A N 1
ATOM 758 C CA . PHE A 1 97 ? -7.020 -6.032 13.787 1.00 66.06 97 PHE A CA 1
ATOM 759 C C . PHE A 1 97 ? -7.334 -6.312 15.260 1.00 66.06 97 PHE A C 1
ATOM 761 O O . PHE A 1 97 ? -8.276 -7.050 15.559 1.00 66.06 97 PHE A O 1
ATOM 768 N N . ARG A 1 98 ? -6.547 -5.742 16.174 1.00 62.91 98 ARG A N 1
ATOM 769 C CA . ARG A 1 98 ? -6.773 -5.843 17.617 1.00 62.91 98 ARG A CA 1
ATOM 770 C C . ARG A 1 98 ? -7.449 -4.562 18.110 1.00 62.91 98 ARG A C 1
ATOM 772 O O . ARG A 1 98 ? -6.975 -3.466 17.836 1.00 62.91 98 ARG A O 1
ATOM 779 N N . LEU A 1 99 ? -8.575 -4.699 18.817 1.00 56.66 99 LEU A N 1
ATOM 780 C CA . LEU A 1 99 ? -9.357 -3.553 19.300 1.00 56.66 99 LEU A CA 1
ATOM 781 C C . LEU A 1 99 ? -8.566 -2.664 20.276 1.00 56.66 99 LEU A C 1
ATOM 783 O O . LEU A 1 99 ? -8.806 -1.460 20.317 1.00 56.66 99 LEU A O 1
ATOM 787 N N . GLU A 1 100 ? -7.615 -3.232 21.022 1.00 55.47 100 GLU A N 1
ATOM 788 C CA . GLU A 1 100 ? -6.746 -2.499 21.948 1.00 55.47 100 GLU A CA 1
ATOM 789 C C . GLU A 1 100 ? -5.965 -1.350 21.285 1.00 55.47 100 GLU A C 1
ATOM 791 O O . GLU A 1 100 ? -5.758 -0.325 21.931 1.00 55.47 100 GLU A O 1
ATOM 796 N N . ASP A 1 101 ? -5.602 -1.452 20.000 1.00 56.50 101 ASP A N 1
ATOM 797 C CA . ASP A 1 101 ? -4.846 -0.398 19.299 1.00 56.50 101 ASP A CA 1
ATOM 798 C C . ASP A 1 101 ? -5.691 0.866 19.038 1.00 56.50 101 ASP A C 1
ATOM 800 O O . ASP A 1 101 ? -5.151 1.956 18.865 1.00 56.50 101 ASP A O 1
ATOM 804 N N . GLN A 1 102 ? -7.025 0.746 19.04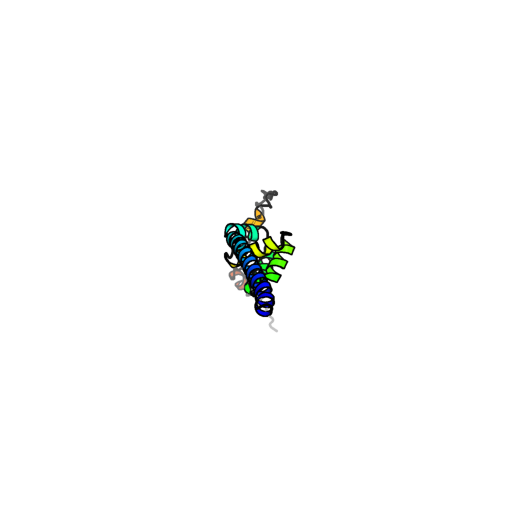8 1.00 52.16 102 GLN A N 1
ATOM 805 C CA . GLN A 1 102 ? -7.959 1.872 18.913 1.00 52.16 102 GLN A CA 1
ATOM 806 C C . GLN A 1 102 ? -8.304 2.517 20.267 1.00 52.16 102 GLN A C 1
ATOM 808 O O . GLN A 1 102 ? -8.729 3.669 20.311 1.00 52.16 102 GLN A O 1
ATOM 813 N N . LEU A 1 103 ? -8.113 1.788 21.369 1.00 57.06 103 LEU A N 1
ATOM 814 C CA . LEU A 1 103 ? -8.413 2.244 22.730 1.00 57.06 103 LEU A CA 1
ATOM 815 C C . LEU A 1 103 ? -7.243 2.990 23.392 1.00 57.06 103 LEU A C 1
ATOM 817 O O . LEU A 1 103 ? -7.443 3.615 24.427 1.00 57.06 10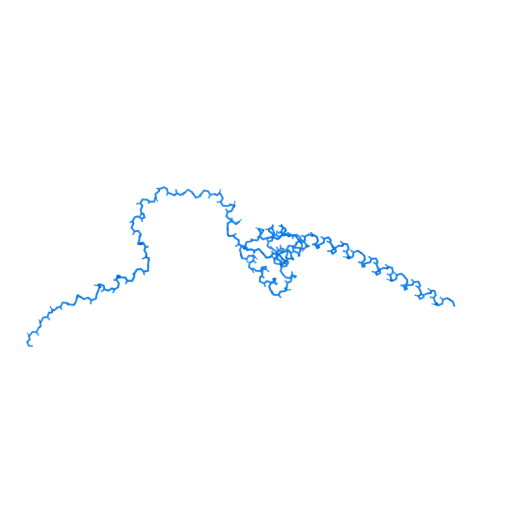3 LEU A O 1
ATOM 821 N N . GLY A 1 104 ? -6.049 2.983 22.788 1.00 51.25 104 GLY A N 1
ATOM 822 C CA . GLY A 1 104 ? -4.887 3.739 23.277 1.00 51.25 104 GLY A CA 1
ATOM 823 C C . GLY A 1 104 ? -5.043 5.268 23.241 1.00 51.25 104 GLY A C 1
ATOM 824 O O . GLY A 1 104 ? -4.255 5.958 23.875 1.00 51.25 104 GLY A O 1
ATOM 825 N N . ASP A 1 105 ? -6.059 5.787 22.539 1.00 51.22 105 ASP A N 1
ATOM 826 C CA . ASP A 1 105 ? -6.429 7.217 22.501 1.00 51.22 105 ASP A CA 1
ATOM 827 C C . ASP A 1 105 ? -7.656 7.536 23.388 1.00 51.22 105 ASP A C 1
ATOM 829 O O . ASP A 1 105 ? -8.104 8.674 23.463 1.00 51.22 105 ASP A O 1
ATOM 833 N N . PHE A 1 106 ? -8.202 6.533 24.091 1.00 51.97 106 PHE A N 1
ATOM 834 C CA . PHE A 1 106 ? -9.289 6.673 25.070 1.00 51.97 106 PHE A CA 1
ATOM 835 C C . PHE A 1 106 ? -8.761 6.673 26.523 1.00 51.97 106 PHE A C 1
ATOM 837 O O . PHE A 1 106 ? -9.443 6.198 27.432 1.00 51.97 106 PHE A O 1
ATOM 844 N N . GLU A 1 107 ? -7.577 7.242 26.791 1.00 49.94 107 GLU A N 1
ATOM 845 C CA . GLU A 1 107 ? -7.214 7.698 28.151 1.00 49.94 107 GLU A CA 1
ATOM 846 C C . GLU A 1 107 ? -8.006 8.972 28.525 1.00 49.94 107 GLU A C 1
ATOM 848 O O . GLU A 1 107 ? -7.459 10.001 28.912 1.00 49.94 107 GLU A O 1
ATOM 853 N N . GLU A 1 108 ? -9.333 8.912 28.421 1.00 52.56 108 GLU A N 1
ATOM 854 C CA . GLU A 1 108 ? -10.233 9.912 28.984 1.00 52.56 108 GLU A CA 1
ATOM 855 C C . GLU A 1 108 ? -11.168 9.199 29.959 1.00 52.56 108 GLU A C 1
ATOM 857 O O . GLU A 1 108 ? -12.183 8.611 29.594 1.00 52.56 108 GLU A O 1
ATOM 862 N N . SER A 1 109 ? -10.723 9.187 31.217 1.00 53.09 109 SER A N 1
ATOM 863 C CA . SER A 1 109 ? -11.540 9.113 32.429 1.00 53.09 109 SER A CA 1
ATOM 864 C C . SER A 1 109 ? -12.868 8.353 32.302 1.00 53.09 109 SER A C 1
ATOM 866 O O . SER A 1 109 ? -13.946 8.948 32.321 1.00 53.09 109 SER A O 1
ATOM 868 N N . TYR A 1 110 ? -12.818 7.023 32.310 1.00 57.78 110 TYR A N 1
ATOM 869 C CA . TYR A 1 110 ? -13.895 6.301 32.976 1.00 57.78 110 TYR A CA 1
ATOM 870 C C . TYR A 1 110 ? -13.620 6.398 34.476 1.00 57.78 110 TYR A C 1
ATOM 872 O O . TYR A 1 110 ? -12.923 5.562 35.051 1.00 57.78 110 TYR A O 1
ATOM 880 N N . GLU A 1 111 ? -14.143 7.451 35.110 1.00 55.53 111 GLU A N 1
ATOM 881 C CA . GLU A 1 111 ? -14.440 7.387 36.537 1.00 55.53 111 GLU A CA 1
ATOM 882 C C . GLU A 1 111 ? -15.392 6.205 36.714 1.00 55.53 111 GLU A C 1
ATOM 884 O O . GLU A 1 111 ? -16.584 6.293 36.426 1.00 55.53 111 GLU A O 1
ATOM 889 N N . VAL A 1 112 ? -14.840 5.055 37.103 1.00 60.03 112 VAL A N 1
ATOM 890 C CA . VAL A 1 112 ? -15.630 3.916 37.557 1.00 60.03 112 VAL A CA 1
ATOM 891 C C . VAL A 1 112 ? -16.436 4.442 38.741 1.00 60.03 112 VAL A C 1
ATOM 893 O O . VAL A 1 112 ? -15.824 4.813 39.748 1.00 60.03 112 VAL A O 1
ATOM 896 N N . PRO A 1 113 ? -17.776 4.532 38.655 1.00 57.44 113 PRO A N 1
ATOM 897 C CA . PRO A 1 113 ? -18.560 4.930 39.804 1.00 57.44 113 PRO A CA 1
ATOM 898 C C . PRO A 1 113 ? -18.289 3.898 40.898 1.00 57.44 113 PRO A C 1
ATOM 900 O O . PRO A 1 113 ? -18.560 2.712 40.723 1.00 57.44 113 PRO A O 1
ATOM 903 N N . SER A 1 114 ? -17.736 4.336 42.028 1.00 57.38 114 SER A N 1
ATOM 904 C CA . SER A 1 114 ? -17.489 3.486 43.204 1.00 57.38 114 SER A CA 1
ATOM 905 C C . SER A 1 114 ? -18.784 2.953 43.840 1.00 57.38 114 SER A C 1
ATOM 907 O O . SER A 1 114 ? -18.746 2.182 44.795 1.00 57.38 114 SER A O 1
ATOM 909 N N . ASP A 1 115 ? -19.933 3.358 43.304 1.00 56.69 115 ASP A N 1
ATOM 910 C CA . ASP A 1 115 ? -21.237 2.748 43.503 1.00 56.69 115 ASP A CA 1
ATOM 911 C C . ASP A 1 115 ? -21.362 1.504 42.602 1.00 56.69 115 ASP A C 1
ATOM 913 O O . ASP A 1 115 ? -21.940 1.521 41.517 1.00 56.69 115 ASP A O 1
ATOM 917 N N . LEU A 1 116 ? -20.779 0.402 43.068 1.00 56.47 116 LEU A N 1
ATOM 918 C CA . LEU A 1 116 ? -21.133 -0.956 42.638 1.00 56.47 116 LEU A CA 1
ATOM 919 C C . LEU A 1 116 ? -21.833 -1.710 43.779 1.00 56.47 116 LEU A C 1
ATOM 921 O O . LEU A 1 116 ? -21.812 -2.936 43.839 1.00 56.47 116 LEU A O 1
ATOM 925 N N . SER A 1 117 ? -22.463 -0.979 44.700 1.00 56.47 117 SER A N 1
ATOM 926 C CA . SER A 1 117 ? -23.210 -1.550 45.829 1.00 56.47 117 SER A CA 1
ATOM 927 C C . SER A 1 117 ? -24.641 -1.952 45.446 1.00 56.47 117 SER A C 1
ATOM 929 O O . SER A 1 117 ? -25.334 -2.582 46.239 1.00 56.47 117 SER A O 1
ATOM 931 N N . GLY A 1 118 ? -25.094 -1.613 44.233 1.00 52.03 118 GLY A N 1
ATOM 932 C CA . GLY A 1 118 ? -26.434 -1.933 43.726 1.00 52.03 118 GLY A CA 1
ATOM 933 C C . GLY A 1 118 ? -26.551 -3.194 42.858 1.00 52.03 118 GLY A C 1
ATOM 934 O O . GLY A 1 118 ? -27.657 -3.522 42.434 1.00 52.03 118 GLY A O 1
ATOM 935 N N . LEU A 1 119 ? -25.456 -3.910 42.564 1.00 50.97 119 LEU A N 1
ATOM 936 C CA . LEU A 1 119 ? -25.470 -5.063 41.640 1.00 50.97 119 LEU A CA 1
ATOM 937 C C . LEU A 1 119 ? -25.567 -6.439 42.320 1.00 50.97 119 LEU A C 1
ATOM 939 O O . LEU A 1 119 ? -25.498 -7.463 41.643 1.00 50.97 119 LEU A O 1
ATOM 943 N N . GLU A 1 120 ? -25.813 -6.486 43.630 1.00 56.06 120 GLU A N 1
ATOM 944 C CA . GLU A 1 120 ? -25.956 -7.731 44.409 1.00 56.06 120 GLU A CA 1
ATOM 945 C C . GLU A 1 120 ? -27.234 -8.535 44.073 1.00 56.06 120 GLU A C 1
ATOM 947 O O . GLU A 1 120 ? -27.453 -9.627 44.590 1.00 56.06 120 GLU A O 1
ATOM 952 N N . GLY A 1 121 ? -28.075 -8.019 43.170 1.00 55.81 121 GLY A N 1
ATOM 953 C CA . GLY A 1 121 ? -29.309 -8.663 42.714 1.00 55.81 121 GLY A CA 1
ATOM 954 C C . GLY A 1 121 ? -29.310 -9.134 41.259 1.00 55.81 121 GLY A C 1
ATOM 955 O O . GLY A 1 121 ? -30.361 -9.562 40.778 1.00 55.81 121 GLY A O 1
ATOM 956 N N . LEU A 1 122 ? -28.195 -9.035 40.523 1.00 55.06 122 LEU A N 1
ATOM 957 C CA . LEU A 1 122 ? -28.178 -9.518 39.141 1.00 55.06 122 LEU A CA 1
ATOM 958 C C . LEU A 1 122 ? -28.186 -11.056 39.110 1.00 55.06 122 LEU A C 1
ATOM 960 O O . LEU A 1 122 ? -27.348 -11.685 39.760 1.00 55.06 122 LEU A O 1
ATOM 964 N N . PRO A 1 123 ? -29.106 -11.684 38.352 1.00 56.50 123 PRO A N 1
ATOM 965 C CA . PRO A 1 123 ? -29.137 -13.131 38.217 1.00 56.50 123 PRO A CA 1
ATOM 966 C C . PRO A 1 123 ? -27.818 -13.601 37.603 1.00 56.50 123 PRO A C 1
ATOM 968 O O . PRO A 1 123 ? -27.428 -13.169 36.520 1.00 56.50 123 PRO A O 1
ATOM 971 N N . SER A 1 124 ? -27.147 -14.515 38.297 1.00 60.88 124 SER A N 1
ATOM 972 C CA . SER A 1 124 ? -25.840 -15.067 37.929 1.00 60.88 124 SER A CA 1
ATOM 973 C C . SER A 1 124 ? -25.847 -15.848 36.609 1.00 60.88 124 SER A C 1
ATOM 975 O O . SER A 1 124 ? -24.782 -16.199 36.105 1.00 60.88 124 SER A O 1
ATOM 977 N N . ASN A 1 125 ? -27.018 -16.097 36.013 1.00 61.97 125 ASN A N 1
ATOM 978 C CA . ASN A 1 125 ? -27.126 -16.719 34.702 1.00 61.97 125 ASN A CA 1
ATOM 979 C C . ASN A 1 125 ? -28.474 -16.392 34.019 1.00 61.97 125 ASN A C 1
ATOM 981 O O . ASN A 1 125 ? -29.511 -16.895 34.454 1.00 61.97 125 ASN A O 1
ATOM 985 N N . PRO A 1 126 ? -28.506 -15.601 32.929 1.00 58.31 126 PRO A N 1
ATOM 986 C CA . PRO A 1 126 ? -29.742 -15.311 32.192 1.00 58.31 126 PRO A CA 1
ATOM 987 C C . PRO A 1 126 ? -30.322 -16.528 31.444 1.00 58.31 126 PRO A C 1
ATOM 989 O O . PRO A 1 126 ? -31.388 -16.421 30.840 1.00 58.31 126 PRO A O 1
ATOM 992 N N . LEU A 1 127 ? -29.639 -17.678 31.469 1.00 58.66 127 LEU A N 1
ATOM 993 C CA . LEU A 1 127 ? -30.031 -18.904 30.771 1.00 58.66 127 LEU A CA 1
ATOM 994 C C . LEU A 1 127 ? -30.453 -20.051 31.702 1.00 58.66 127 LEU A C 1
ATOM 996 O O . LEU A 1 127 ? -30.549 -21.177 31.225 1.00 58.66 127 LEU A O 1
ATOM 1000 N N . ASP A 1 128 ? -30.716 -19.805 32.989 1.00 59.75 128 ASP A N 1
ATOM 1001 C CA . ASP A 1 128 ? -31.117 -20.865 33.926 1.00 59.75 128 ASP A CA 1
ATOM 1002 C C . ASP A 1 128 ? -32.499 -21.474 33.566 1.00 59.75 128 ASP A C 1
ATOM 1004 O O . ASP A 1 128 ? -33.530 -20.794 33.667 1.00 59.75 128 ASP A O 1
ATOM 1008 N N . PRO A 1 129 ? -32.561 -22.744 33.114 1.00 57.97 129 PRO A N 1
ATOM 1009 C CA . PRO A 1 129 ? -33.797 -23.372 32.660 1.00 57.97 129 PRO A CA 1
ATOM 1010 C C . PRO A 1 129 ? -34.686 -23.899 33.803 1.00 57.97 129 PRO A C 1
ATOM 1012 O O . PRO A 1 129 ? -35.813 -24.324 33.528 1.00 57.97 129 PRO A O 1
ATOM 1015 N N . GLU A 1 130 ? -34.235 -23.882 35.063 1.00 58.34 130 GLU A N 1
ATOM 1016 C CA . GLU A 1 130 ? -34.977 -24.458 36.200 1.00 58.34 130 GLU A CA 1
ATOM 1017 C C . GLU A 1 130 ? -36.301 -23.735 36.503 1.00 58.34 130 GLU A C 1
ATOM 1019 O O . GLU A 1 130 ? -37.278 -24.367 36.909 1.00 58.34 130 GLU A O 1
ATOM 1024 N N . ARG A 1 131 ? -36.404 -22.428 36.225 1.00 57.66 131 ARG A N 1
ATOM 1025 C CA . ARG A 1 131 ? -37.586 -21.635 36.613 1.00 57.66 131 ARG A CA 1
ATOM 1026 C C . ARG A 1 131 ? -38.864 -21.942 35.829 1.00 57.66 131 ARG A C 1
ATOM 1028 O O . ARG A 1 131 ? -39.944 -21.609 36.293 1.00 57.66 131 ARG A O 1
ATOM 1035 N N . ARG A 1 132 ? -38.786 -22.589 34.658 1.00 56.81 132 ARG A N 1
ATOM 1036 C CA . ARG A 1 132 ? -39.985 -22.879 33.839 1.00 56.81 132 ARG A CA 1
ATOM 1037 C C . ARG A 1 132 ? -40.840 -24.037 34.356 1.00 56.81 132 ARG A C 1
ATOM 1039 O O . ARG A 1 132 ? -41.913 -24.266 33.807 1.00 56.81 132 ARG A O 1
ATOM 1046 N N . ARG A 1 133 ? -40.373 -24.802 35.346 1.00 57.62 133 ARG A N 1
ATOM 1047 C CA . ARG A 1 133 ? -41.084 -26.008 35.801 1.00 57.62 133 ARG A CA 1
ATOM 1048 C C . ARG A 1 133 ? -42.050 -25.775 36.960 1.00 57.62 133 ARG A C 1
ATOM 1050 O O . ARG A 1 133 ? -42.830 -26.679 37.236 1.00 57.62 133 ARG A O 1
ATOM 1057 N N . HIS A 1 134 ? -42.021 -24.616 37.624 1.00 51.78 134 HIS A N 1
ATOM 1058 C CA . HIS A 1 134 ? -42.749 -24.458 38.887 1.00 51.78 134 HIS A CA 1
ATOM 1059 C C . HIS A 1 134 ? -44.134 -23.798 38.774 1.00 51.78 134 HIS A C 1
ATOM 1061 O O . HIS A 1 134 ? -44.948 -23.966 39.675 1.00 51.78 134 HIS A O 1
ATOM 1067 N N . ASP A 1 135 ? -44.459 -23.152 37.652 1.00 56.62 135 ASP A N 1
ATOM 1068 C CA . ASP A 1 135 ? -45.653 -22.291 37.562 1.00 56.62 135 ASP A CA 1
ATOM 1069 C C . ASP A 1 135 ? -46.904 -23.002 36.996 1.00 56.62 135 ASP A C 1
ATOM 1071 O O . ASP A 1 135 ? -47.872 -22.355 36.605 1.00 56.62 135 ASP A O 1
ATOM 1075 N N . GLY A 1 136 ? -46.886 -24.337 36.900 1.00 56.59 136 GLY A N 1
ATOM 1076 C CA . GLY A 1 136 ? -47.877 -25.103 36.134 1.00 56.59 136 GLY A CA 1
ATOM 1077 C C . GLY A 1 136 ? -48.944 -25.878 36.912 1.00 56.59 136 GLY A C 1
ATOM 1078 O O . GLY A 1 136 ? -49.796 -26.469 36.256 1.00 56.59 136 GLY A O 1
ATOM 1079 N N . ASP A 1 137 ? -48.923 -25.922 38.249 1.00 55.59 137 ASP A N 1
ATOM 1080 C CA . ASP A 1 137 ? -49.774 -26.862 39.007 1.00 55.59 137 ASP A CA 1
ATOM 1081 C C . ASP A 1 137 ? -50.529 -26.207 40.170 1.00 55.59 137 ASP A C 1
ATOM 1083 O O . ASP A 1 137 ? -50.300 -26.465 41.350 1.00 55.59 137 ASP A O 1
ATOM 1087 N N . SER A 1 138 ? -51.422 -25.277 39.841 1.00 57.56 138 SER A N 1
ATOM 1088 C CA . SER A 1 138 ? -52.409 -24.751 40.791 1.00 57.56 138 SER A CA 1
ATOM 1089 C C . SER A 1 138 ? -53.696 -24.381 40.059 1.00 57.56 138 SER A C 1
ATOM 1091 O O . SER A 1 138 ? -54.042 -23.209 39.927 1.00 57.56 138 SER A O 1
ATOM 1093 N N . ALA A 1 139 ? -54.409 -25.389 39.554 1.00 61.72 139 ALA A N 1
ATOM 1094 C CA . ALA A 1 139 ? -55.833 -25.248 39.266 1.00 61.72 139 ALA A CA 1
ATOM 1095 C C . ALA A 1 139 ? -56.614 -25.660 40.529 1.00 61.72 139 ALA A C 1
ATOM 1097 O O . ALA A 1 139 ? -56.394 -26.767 41.024 1.00 61.72 139 ALA A O 1
ATOM 1098 N N . PRO A 1 140 ? -57.485 -24.802 41.088 1.00 59.91 140 PRO A N 1
ATOM 1099 C CA . PRO A 1 140 ? -58.277 -25.167 42.250 1.00 59.91 140 PRO A CA 1
ATOM 1100 C C . PRO A 1 140 ? -59.384 -26.146 41.846 1.00 59.91 140 PRO A C 1
ATOM 1102 O O . PRO A 1 140 ? -60.108 -25.925 40.873 1.00 59.91 140 PRO A O 1
ATOM 1105 N N . GLU A 1 141 ? -59.516 -27.219 42.625 1.00 65.69 141 GLU A N 1
ATOM 1106 C CA . GLU A 1 141 ? -60.748 -27.993 42.708 1.00 65.69 141 GLU A CA 1
ATOM 1107 C C . GLU A 1 141 ? -61.877 -27.064 43.174 1.00 65.69 141 GLU A C 1
ATOM 1109 O O . GLU A 1 141 ? -61.792 -26.486 44.257 1.00 65.69 141 GLU A O 1
ATOM 1114 N N . ASP A 1 142 ? -62.946 -26.939 42.389 1.00 62.41 142 ASP A N 1
ATOM 1115 C CA . ASP A 1 142 ? -64.235 -26.524 42.934 1.00 62.41 142 ASP A CA 1
ATOM 1116 C C . ASP A 1 142 ? -65.348 -27.384 42.341 1.00 62.41 142 ASP A C 1
ATOM 1118 O O . ASP A 1 142 ? -65.530 -27.502 41.125 1.00 62.41 142 ASP A O 1
ATOM 1122 N N . GLY A 1 143 ? -66.037 -28.064 43.249 1.00 63.56 143 GLY A N 1
ATOM 1123 C CA . GLY A 1 143 ? -67.112 -28.979 42.951 1.00 63.56 143 GLY A CA 1
ATOM 1124 C C . GLY A 1 143 ? -68.405 -28.227 42.691 1.00 63.56 143 GLY A C 1
ATOM 1125 O O . GLY A 1 143 ? -68.792 -27.324 43.422 1.00 63.56 143 GLY A O 1
ATOM 1126 N N . SER A 1 144 ? -69.169 -28.702 41.714 1.00 58.66 144 SER A N 1
ATOM 1127 C CA . SER A 1 144 ? -70.600 -28.436 41.699 1.00 58.66 144 SER A CA 1
ATOM 1128 C C . SER A 1 144 ? -71.348 -29.710 41.347 1.00 58.66 144 SER A C 1
ATOM 1130 O O . SER A 1 144 ? -71.421 -30.138 40.198 1.00 58.66 144 SER A O 1
ATOM 1132 N N . LYS A 1 145 ? -71.856 -30.346 42.406 1.00 54.09 145 LYS A N 1
ATOM 1133 C CA . LYS A 1 145 ? -73.023 -31.220 42.350 1.00 54.09 145 LYS A CA 1
ATOM 1134 C C . LYS A 1 145 ? -74.256 -30.338 42.148 1.00 54.09 145 LYS A C 1
ATOM 1136 O O . LYS A 1 145 ? -74.517 -29.512 43.019 1.00 54.09 145 LYS A O 1
ATOM 1141 N N . ALA A 1 146 ? -75.026 -30.597 41.096 1.00 57.47 146 ALA A N 1
ATOM 1142 C CA . ALA A 1 146 ? -76.492 -30.702 41.103 1.00 57.47 146 ALA A CA 1
ATOM 1143 C C . ALA A 1 146 ? -76.974 -31.090 39.702 1.00 57.47 146 ALA A C 1
ATOM 1145 O O . ALA A 1 146 ? -76.627 -30.365 38.745 1.00 57.47 146 ALA A O 1
#

pLDDT: mean 73.57, std 14.55, range [49.94, 91.56]